Protein AF-A0A3B4FB83-F1 (afdb_monomer)

Foldseek 3Di:
DADDVPDPFQFQEKEKEDEDQDKDKDKWAADPVLLVFDKFKFFDPDPLPTHTPCVPDPQWDWADPSPNNIIMIIGGRDDQVNFHWMKIASDPVPPQSGIHIYGYHYDDDFTWMWTDGPNWIWIDGVVGHIDTDDPDPVCVPPDDSDDD

Secondary structure (DSSP, 8-state):
---BTTB----SEEEEEE-TT--EEEEEE--GGGTTSPPEEEESSSGGGPEESTTT-TTEEEEEETTTTEEEEEEPS--GGG-EEEEEES-TT--TTSEEEEEEEE-SS--EEEEEETTEEEEEETT--EEEESS-GGGTTS------

Sequence (148 aa):
CCYEPNLLLSCCYLVAVFCCNSPLTLQCPYPSQHRDNRKFLCKGDHRNSCRDMVTSKSRFALQGGIYSNSFSVTITKLEEADAGTYWCGSDSQWRVGNYTKIQLKNGQSYELLLFKHNYSCYSKSLGGECTSHQNDPKCKNSYGCVHQ

Radius of gyration: 14.45 Å; Cα contacts (8 Å, |Δi|>4): 314; chains: 1; bounding box: 36×28×33 Å

Nearest PDB structures (foldseek):
  4xzu-assembly1_A  TM=7.178E-01  e=1.604E-04  Mus musculus
  4x8j-assembly1_H  TM=6.118E-01  e=1.700E-04  Mus musculus
  1fh5-assembly1_H  TM=6.031E-01  e=1.513E-04  Mus musculus
  1bbj-assembly2_B  TM=6.639E-01  e=1.373E-03  unclassified
  7kqy-assembly3_F  TM=6.568E-01  e=1.766E-02  Homo sapiens

InterPro domains:
  IPR013106 Immunoglobulin V-set domain [PF07686] (24-101)
  IPR013783 Immunoglobulin-like fold [G3DSA:2.60.40.10] (21-111)
  IPR036179 Immunoglobulin-like domain superfamily [SSF48726] (21-94)
  IPR050671 CD300 family immune receptors [PTHR11860] (23-104)

Mean predicted aligned error: 9.54 Å

Solvent-accessible surface area (backbone atoms only — not comparable to full-atom values): 8607 Å² total; per-residue (Å²): 92,73,79,50,100,87,45,90,53,61,49,45,38,37,37,40,31,39,48,93,41,50,67,46,77,48,66,41,66,41,58,72,92,36,70,87,41,69,73,51,41,25,42,39,94,46,85,93,76,34,46,62,39,55,89,71,36,91,49,37,44,78,46,82,37,91,86,69,47,29,34,36,37,37,37,47,68,48,49,77,84,67,41,46,39,31,37,32,33,34,52,94,80,69,50,91,83,35,45,26,45,32,40,38,38,73,43,99,60,74,46,38,40,36,35,42,44,93,93,42,34,34,40,30,42,79,95,54,67,76,43,80,40,87,84,50,74,90,56,70,80,58,80,74,77,73,82,125

Structure (mmCIF, N/CA/C/O backbone):
data_AF-A0A3B4FB83-F1
#
_entry.id   AF-A0A3B4FB83-F1
#
loop_
_atom_site.group_PDB
_atom_site.id
_atom_site.type_symbol
_atom_site.label_atom_id
_atom_site.label_alt_id
_atom_site.label_comp_id
_atom_site.label_asym_id
_atom_site.label_entity_id
_atom_site.label_seq_id
_atom_site.pdbx_PDB_ins_code
_atom_site.Cartn_x
_atom_site.Cartn_y
_atom_site.Cartn_z
_atom_site.occupancy
_atom_site.B_iso_or_equiv
_atom_site.auth_seq_id
_atom_site.auth_comp_id
_atom_site.auth_asym_id
_atom_site.auth_atom_id
_atom_site.pdbx_PDB_model_num
ATOM 1 N N . CYS A 1 1 ? 7.991 2.476 5.659 1.00 52.97 1 CYS A N 1
ATOM 2 C CA . 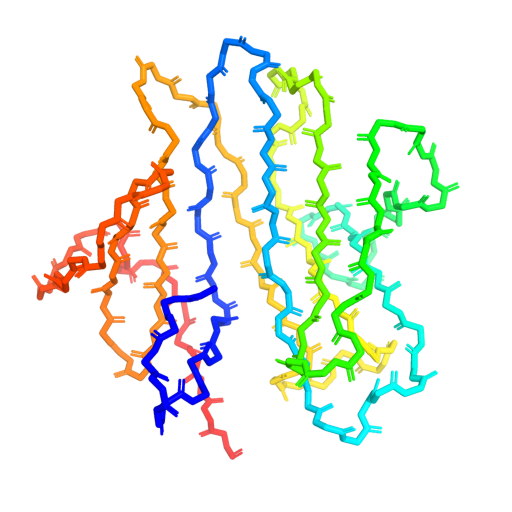CYS A 1 1 ? 8.893 1.619 6.454 1.00 52.97 1 CYS A CA 1
ATOM 3 C C . CYS A 1 1 ? 9.705 2.516 7.361 1.00 52.97 1 CYS A C 1
ATOM 5 O O . CYS A 1 1 ? 9.844 3.688 7.022 1.00 52.97 1 CYS A O 1
ATOM 7 N N . CYS A 1 2 ? 10.146 2.039 8.523 1.00 53.50 2 CYS A N 1
ATOM 8 C CA . CYS A 1 2 ? 10.991 2.854 9.393 1.00 53.50 2 CYS A CA 1
ATOM 9 C C . CYS A 1 2 ? 12.180 3.387 8.605 1.00 53.50 2 CYS A C 1
ATOM 11 O O . CYS A 1 2 ? 12.811 2.642 7.868 1.00 53.50 2 CYS A O 1
ATOM 13 N N . TYR A 1 3 ? 12.358 4.700 8.647 1.00 42.34 3 TYR A N 1
ATOM 14 C CA . TYR A 1 3 ? 13.390 5.382 7.893 1.00 42.34 3 TYR A CA 1
ATOM 15 C C . TYR A 1 3 ? 14.552 5.569 8.854 1.00 42.34 3 TYR A C 1
ATOM 17 O O . TYR A 1 3 ? 14.530 6.474 9.681 1.00 42.34 3 TYR A O 1
ATOM 25 N N . GLU A 1 4 ? 15.527 4.671 8.799 1.00 39.72 4 GLU A N 1
ATOM 26 C CA . GLU A 1 4 ? 16.859 5.004 9.285 1.00 39.72 4 GLU A CA 1
ATOM 27 C C . GLU A 1 4 ? 17.565 5.749 8.149 1.00 39.72 4 GLU A C 1
ATOM 29 O O . GLU A 1 4 ? 17.508 5.287 7.007 1.00 39.72 4 GLU A O 1
ATOM 34 N N . PRO A 1 5 ? 18.241 6.880 8.417 1.00 34.03 5 PRO A N 1
ATOM 35 C CA . PRO A 1 5 ? 18.864 7.700 7.377 1.00 34.03 5 PRO A CA 1
ATOM 36 C C . PRO A 1 5 ? 19.911 6.955 6.527 1.00 34.03 5 PRO A C 1
ATOM 38 O O . PRO A 1 5 ? 20.298 7.466 5.483 1.00 34.03 5 PRO A O 1
ATOM 41 N N . ASN A 1 6 ? 20.319 5.742 6.927 1.00 30.59 6 ASN A N 1
ATOM 42 C CA . ASN A 1 6 ? 21.264 4.886 6.206 1.00 30.59 6 ASN A CA 1
ATOM 43 C C . ASN A 1 6 ? 20.751 3.460 5.912 1.00 30.59 6 ASN A C 1
ATOM 45 O O . ASN A 1 6 ? 21.512 2.652 5.385 1.00 30.59 6 ASN A O 1
ATOM 49 N N . LEU A 1 7 ? 19.490 3.124 6.218 1.00 34.50 7 LEU A N 1
ATOM 50 C CA . LEU A 1 7 ? 18.916 1.820 5.869 1.00 34.50 7 LEU A CA 1
ATOM 51 C C . LEU A 1 7 ? 17.685 1.992 4.974 1.00 34.50 7 LEU A C 1
ATOM 53 O O . LEU A 1 7 ? 16.609 2.407 5.403 1.00 34.50 7 LEU A O 1
ATOM 57 N N . LEU A 1 8 ? 17.847 1.595 3.710 1.00 35.69 8 LEU A N 1
ATOM 58 C CA . LEU A 1 8 ? 16.764 1.330 2.763 1.00 35.69 8 LEU A CA 1
ATOM 59 C C . LEU A 1 8 ? 15.940 0.132 3.271 1.00 35.69 8 LEU A C 1
ATOM 61 O O . LEU A 1 8 ? 16.101 -0.999 2.816 1.00 35.69 8 LEU A O 1
ATOM 65 N N . LEU A 1 9 ? 15.074 0.354 4.260 1.00 43.81 9 LEU A N 1
ATOM 66 C CA . LEU A 1 9 ? 14.240 -0.697 4.836 1.00 43.81 9 LEU A CA 1
ATOM 67 C C . LEU A 1 9 ? 13.117 -1.064 3.858 1.00 43.81 9 LEU A C 1
ATOM 69 O O . LEU A 1 9 ? 12.024 -0.497 3.868 1.00 43.81 9 LEU A O 1
ATOM 73 N N . SER A 1 10 ? 13.406 -2.046 3.003 1.00 47.88 10 SER A N 1
ATOM 74 C CA . SER A 1 10 ? 12.419 -2.788 2.220 1.00 47.88 10 SER A CA 1
ATOM 75 C C . SER A 1 10 ? 11.446 -3.488 3.174 1.00 47.88 10 SER A C 1
ATOM 77 O O . SER A 1 10 ? 11.826 -4.425 3.881 1.00 47.88 10 SER A O 1
ATOM 79 N N . CYS A 1 11 ? 10.192 -3.026 3.230 1.00 56.09 11 CYS A N 1
ATOM 80 C CA . CYS A 1 11 ? 9.108 -3.828 3.792 1.00 56.09 11 CYS A CA 1
ATOM 81 C C . CYS A 1 11 ? 8.624 -4.765 2.690 1.00 56.09 11 CYS A C 1
ATOM 83 O O . CYS A 1 11 ? 8.031 -4.294 1.724 1.00 56.09 11 CYS A O 1
ATOM 85 N N . CYS A 1 12 ? 8.797 -6.076 2.830 1.00 59.25 12 CYS A N 1
ATOM 86 C CA . CYS A 1 12 ? 8.127 -7.026 1.926 1.00 59.25 12 CYS A CA 1
ATOM 87 C C . CYS A 1 12 ? 6.781 -7.505 2.488 1.00 59.25 12 CYS A C 1
ATOM 89 O O . CYS A 1 12 ? 5.943 -8.004 1.733 1.00 59.25 12 CYS A O 1
ATOM 91 N N . TYR A 1 13 ? 6.537 -7.292 3.788 1.00 66.44 13 TYR A N 1
ATOM 92 C CA . TYR A 1 13 ? 5.254 -7.545 4.440 1.00 66.44 13 TYR A CA 1
ATOM 93 C C . TYR A 1 13 ? 4.915 -6.442 5.449 1.00 66.44 13 TYR A C 1
ATOM 95 O O . TYR A 1 13 ? 5.730 -6.134 6.320 1.00 66.44 13 TYR A O 1
ATOM 103 N N . LEU A 1 14 ? 3.714 -5.875 5.327 1.00 70.75 14 LEU A N 1
ATOM 104 C CA . LEU A 1 14 ? 3.161 -4.834 6.194 1.00 70.75 14 LEU A CA 1
ATOM 105 C C . LEU A 1 14 ? 1.794 -5.291 6.715 1.00 70.75 14 LEU A C 1
ATOM 107 O O . LEU A 1 14 ? 0.942 -5.690 5.929 1.00 70.75 14 LEU A O 1
ATOM 111 N N . VAL A 1 15 ? 1.542 -5.203 8.016 1.00 73.06 15 VAL A N 1
ATOM 112 C CA . VAL A 1 15 ? 0.185 -5.249 8.572 1.00 73.06 15 VAL A CA 1
ATOM 113 C C . VAL A 1 15 ? -0.177 -3.834 8.975 1.00 73.06 15 VAL A C 1
ATOM 115 O O . VAL A 1 15 ? 0.525 -3.235 9.786 1.00 73.06 15 VAL A O 1
ATOM 118 N N . ALA A 1 16 ? -1.256 -3.316 8.403 1.00 74.75 16 ALA A N 1
ATOM 119 C CA . ALA A 1 16 ? -1.809 -2.025 8.766 1.00 74.75 16 ALA A CA 1
ATOM 120 C C . ALA A 1 16 ? -3.138 -2.247 9.485 1.00 74.75 16 ALA A C 1
ATOM 122 O O . ALA A 1 16 ? -4.023 -2.935 8.968 1.00 74.75 16 ALA A O 1
ATOM 123 N N . VAL A 1 17 ? -3.258 -1.697 10.688 1.00 73.38 17 VAL A N 1
ATOM 124 C CA . VAL A 1 17 ? -4.499 -1.720 11.464 1.00 73.38 17 VAL A CA 1
ATOM 125 C C . VAL A 1 17 ? -5.142 -0.344 11.389 1.00 73.38 17 VAL A C 1
ATOM 127 O O . VAL A 1 17 ? -4.463 0.650 11.633 1.00 73.38 17 VAL A O 1
ATOM 130 N N . PHE A 1 18 ? -6.427 -0.284 11.050 1.00 76.81 18 PHE A N 1
ATOM 131 C CA . PHE A 1 18 ? -7.190 0.962 11.008 1.00 76.81 18 PHE A CA 1
ATOM 132 C C . PHE A 1 18 ? -8.394 0.921 11.952 1.00 76.81 18 PHE A C 1
ATOM 134 O O . PHE A 1 18 ? -8.900 -0.153 12.272 1.00 76.81 18 PHE A O 1
ATOM 141 N N . CYS A 1 19 ? -8.853 2.105 12.360 1.00 76.44 19 CYS A N 1
ATOM 142 C CA . CYS A 1 19 ? -10.106 2.312 13.080 1.00 76.44 19 CYS A CA 1
ATOM 143 C C . CYS A 1 19 ? -10.820 3.560 12.558 1.00 76.44 19 CYS A C 1
ATOM 145 O O . CYS A 1 19 ? -10.186 4.476 12.029 1.00 76.44 19 CYS A O 1
ATOM 147 N N . CYS A 1 20 ? -12.128 3.628 12.824 1.00 74.12 20 CYS A N 1
ATOM 148 C CA . CYS A 1 20 ? -12.817 4.892 13.062 1.00 74.12 20 CYS A CA 1
ATOM 149 C C . CYS A 1 20 ? -12.850 5.836 11.842 1.00 74.12 20 CYS A C 1
ATOM 151 O O . CYS A 1 20 ? -12.874 7.053 12.000 1.00 74.12 20 CYS A O 1
ATOM 153 N N . ASN A 1 21 ? -12.830 5.286 10.622 1.00 75.50 21 ASN A N 1
ATOM 154 C CA . ASN A 1 21 ? -12.780 6.032 9.358 1.00 75.50 21 ASN A CA 1
ATOM 155 C C . ASN A 1 21 ? -11.555 6.955 9.187 1.00 75.50 21 ASN A C 1
ATOM 157 O O . ASN A 1 21 ? -11.540 7.780 8.266 1.00 75.50 21 ASN A O 1
ATOM 161 N N . SER A 1 22 ? -10.525 6.813 10.027 1.00 77.62 22 SER A N 1
ATOM 162 C CA . SER A 1 22 ? -9.298 7.603 9.927 1.00 77.62 22 SER A CA 1
ATOM 163 C C . SER A 1 22 ? -8.563 7.302 8.620 1.00 77.62 22 SER A C 1
ATOM 165 O O . SER A 1 22 ? -8.526 6.145 8.188 1.00 77.62 22 SER A O 1
ATOM 167 N N . PRO A 1 23 ? -7.986 8.319 7.957 1.00 81.75 23 PRO A N 1
ATOM 168 C CA . PRO A 1 23 ? -7.176 8.090 6.776 1.00 81.75 23 PRO A CA 1
ATOM 169 C C . PRO A 1 23 ? -5.900 7.325 7.141 1.00 81.75 23 PRO A C 1
ATOM 171 O O . PRO A 1 23 ? -5.283 7.598 8.163 1.00 81.75 23 PRO A O 1
ATOM 174 N N . LEU A 1 24 ? -5.490 6.408 6.269 1.00 81.25 24 LEU A N 1
ATOM 175 C CA . LEU A 1 24 ? -4.273 5.605 6.413 1.00 81.25 24 LEU A CA 1
ATOM 176 C C . LEU A 1 24 ? -3.350 5.888 5.238 1.00 81.25 24 LEU A C 1
ATOM 178 O O . LEU A 1 24 ? -3.783 5.830 4.085 1.00 81.25 24 LEU A O 1
ATOM 182 N N . THR A 1 25 ? -2.072 6.131 5.520 1.00 81.88 25 THR A N 1
ATOM 183 C CA . THR A 1 25 ? -1.053 6.304 4.477 1.00 81.88 25 THR A CA 1
ATOM 184 C C . THR A 1 25 ? -0.141 5.087 4.407 1.00 81.88 25 THR A C 1
ATOM 186 O O . THR A 1 25 ? 0.658 4.823 5.303 1.00 81.88 25 THR A O 1
ATOM 189 N N . LEU A 1 26 ? -0.226 4.358 3.298 1.00 81.44 26 LEU A N 1
ATOM 190 C CA . LEU A 1 26 ? 0.627 3.216 2.997 1.00 81.44 26 LEU A CA 1
ATOM 191 C C . LEU A 1 26 ? 1.892 3.686 2.279 1.00 81.44 26 LEU A C 1
ATOM 193 O O . LEU A 1 26 ? 1.809 4.338 1.243 1.00 81.44 26 LEU A O 1
ATOM 197 N N . GLN A 1 27 ? 3.061 3.323 2.802 1.00 79.38 27 GLN A N 1
ATOM 198 C CA . GLN A 1 27 ? 4.353 3.585 2.160 1.00 79.38 27 GLN A CA 1
ATOM 199 C C . GLN A 1 27 ? 4.822 2.358 1.383 1.00 79.38 27 GLN A C 1
ATOM 201 O O . GLN A 1 27 ? 4.918 1.268 1.950 1.00 79.38 27 GLN A O 1
ATOM 206 N N . CYS A 1 28 ? 5.138 2.560 0.109 1.00 81.56 28 CYS A N 1
ATOM 207 C CA . CYS A 1 28 ? 5.403 1.519 -0.870 1.00 81.56 28 CYS A CA 1
ATOM 208 C C . CYS A 1 28 ? 6.807 1.726 -1.468 1.00 81.56 28 CYS A C 1
ATOM 210 O O . CYS A 1 28 ? 6.953 2.511 -2.414 1.00 81.56 28 CYS A O 1
ATOM 212 N N . PRO A 1 29 ? 7.846 1.066 -0.922 1.00 78.00 29 PRO A N 1
ATOM 213 C CA . PRO A 1 29 ? 9.200 1.180 -1.448 1.00 78.00 29 PRO A CA 1
ATOM 214 C C . PRO A 1 29 ? 9.307 0.535 -2.834 1.00 78.00 29 PRO A C 1
ATOM 216 O O . PRO A 1 29 ? 8.586 -0.411 -3.160 1.00 78.00 29 PRO A O 1
ATOM 219 N N . TYR A 1 30 ? 10.228 1.035 -3.651 1.00 77.75 30 TYR A N 1
ATOM 220 C CA . TYR A 1 30 ? 10.556 0.455 -4.946 1.00 77.75 30 TYR A CA 1
ATOM 221 C C . TYR A 1 30 ? 12.050 0.599 -5.270 1.00 77.75 30 TYR A C 1
ATOM 223 O O . TYR A 1 30 ? 12.690 1.539 -4.802 1.00 77.75 30 TYR A O 1
ATOM 231 N N . PRO A 1 31 ? 12.624 -0.297 -6.090 1.00 77.56 31 PRO A N 1
ATOM 232 C CA . PRO A 1 31 ? 14.009 -0.168 -6.536 1.00 77.56 31 PRO A CA 1
ATOM 233 C C . PRO A 1 31 ? 14.239 1.110 -7.350 1.00 77.56 31 PRO A C 1
ATOM 235 O O . PRO A 1 31 ? 13.379 1.489 -8.142 1.00 77.56 31 PRO A O 1
ATOM 238 N N . SER A 1 32 ? 15.405 1.750 -7.236 1.00 80.19 32 SER A N 1
ATOM 239 C CA . SER A 1 32 ? 15.696 3.016 -7.935 1.00 80.19 32 SER A CA 1
ATOM 240 C C . SER A 1 32 ? 15.511 2.927 -9.455 1.00 80.19 32 SER A C 1
ATOM 242 O O . SER A 1 32 ? 15.022 3.874 -10.068 1.00 80.19 32 SER A O 1
ATOM 244 N N . GLN A 1 33 ? 15.793 1.770 -10.060 1.00 83.19 33 GLN A N 1
ATOM 245 C CA . GLN A 1 33 ? 15.560 1.516 -11.485 1.00 83.19 33 GLN A CA 1
ATOM 246 C C . GLN A 1 33 ? 14.082 1.595 -11.903 1.00 83.19 33 GLN A C 1
ATOM 248 O O . GLN A 1 33 ? 13.778 1.718 -13.083 1.00 83.19 33 GLN A O 1
ATOM 253 N N . HIS A 1 34 ? 13.145 1.527 -10.955 1.00 82.50 34 HIS A N 1
ATOM 254 C CA . HIS A 1 34 ? 11.710 1.620 -11.211 1.00 82.50 34 HIS A CA 1
ATOM 255 C C . HIS A 1 34 ? 11.166 3.029 -11.022 1.00 82.50 34 HIS A C 1
ATOM 257 O O . HIS A 1 34 ? 9.947 3.199 -10.947 1.00 82.50 34 HIS A O 1
ATOM 263 N N . ARG A 1 35 ? 12.026 4.046 -10.914 1.00 82.69 35 ARG A N 1
ATOM 264 C CA . ARG A 1 35 ? 11.614 5.435 -10.690 1.00 82.69 35 ARG A CA 1
ATOM 265 C C . ARG A 1 35 ? 10.532 5.888 -11.665 1.00 82.69 35 ARG A C 1
ATOM 267 O O . ARG A 1 35 ? 9.494 6.364 -11.203 1.00 82.69 35 ARG A O 1
ATOM 274 N N . ASP A 1 36 ? 10.714 5.598 -12.948 1.00 84.00 36 ASP A N 1
ATOM 275 C CA . ASP A 1 36 ? 9.807 6.025 -14.020 1.00 84.00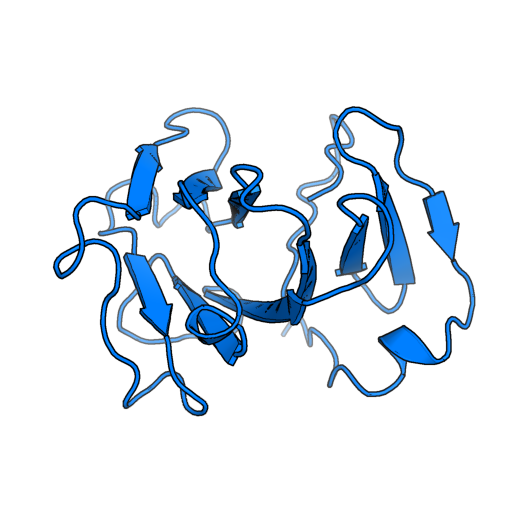 36 ASP A CA 1
ATOM 276 C C . ASP A 1 36 ? 8.708 4.997 -14.336 1.00 84.00 36 ASP A C 1
ATOM 278 O O . ASP A 1 36 ? 7.787 5.268 -15.104 1.00 84.00 36 ASP A O 1
ATOM 282 N N . ASN A 1 37 ? 8.743 3.822 -13.698 1.00 85.88 37 ASN A N 1
ATOM 283 C CA . ASN A 1 37 ? 7.702 2.816 -13.879 1.00 85.88 37 ASN A CA 1
ATOM 284 C C . ASN A 1 37 ? 6.372 3.256 -13.255 1.00 85.88 37 ASN A C 1
ATOM 286 O O . ASN A 1 37 ? 6.325 3.959 -12.237 1.00 85.88 37 ASN A O 1
ATOM 290 N N . ARG A 1 38 ? 5.268 2.728 -13.793 1.00 85.69 38 ARG A N 1
ATOM 291 C CA . ARG A 1 38 ? 3.946 2.866 -13.176 1.00 85.69 38 ARG A CA 1
ATOM 292 C C . ARG A 1 38 ? 3.964 2.314 -11.749 1.00 85.69 38 ARG A C 1
ATOM 294 O O . ARG A 1 38 ? 4.349 1.171 -11.513 1.00 85.69 38 ARG A O 1
ATOM 301 N N . LYS A 1 39 ? 3.478 3.124 -10.811 1.00 87.06 39 LYS A N 1
ATOM 302 C CA . LYS A 1 39 ? 3.213 2.726 -9.426 1.00 87.06 39 LYS A CA 1
ATOM 303 C C . LYS A 1 39 ? 1.749 2.334 -9.288 1.00 87.06 39 LYS A C 1
ATOM 305 O O . LYS A 1 39 ? 0.885 2.963 -9.900 1.00 87.06 39 LYS A O 1
ATOM 310 N N . PHE A 1 40 ? 1.464 1.300 -8.507 1.00 88.31 40 PHE A N 1
ATOM 311 C CA . PHE A 1 40 ? 0.095 0.834 -8.322 1.00 88.31 40 PHE A CA 1
ATOM 312 C C . PHE A 1 40 ? -0.116 0.207 -6.944 1.00 88.31 40 PHE A C 1
ATOM 314 O O . PHE A 1 40 ? 0.803 -0.339 -6.330 1.00 88.31 40 PHE A O 1
ATOM 321 N N . LEU A 1 41 ? -1.365 0.268 -6.486 1.00 90.38 41 LEU A N 1
ATOM 322 C CA . LEU A 1 41 ? -1.875 -0.489 -5.350 1.00 90.38 41 LEU A CA 1
ATOM 323 C C . LEU A 1 41 ? -3.019 -1.365 -5.844 1.00 90.38 41 LEU A C 1
ATOM 325 O O . LEU A 1 41 ? -3.927 -0.886 -6.522 1.00 90.38 41 LEU A O 1
ATOM 329 N N . CYS A 1 42 ? -2.980 -2.639 -5.487 1.00 91.06 42 CYS A N 1
ATOM 330 C CA . CYS A 1 42 ? -3.897 -3.648 -5.984 1.00 91.06 42 CYS A CA 1
ATOM 331 C C . CYS A 1 42 ? -4.492 -4.447 -4.819 1.00 91.06 42 CYS A C 1
ATOM 333 O O . CYS A 1 42 ? -3.757 -4.780 -3.893 1.00 91.06 42 CYS A O 1
ATOM 3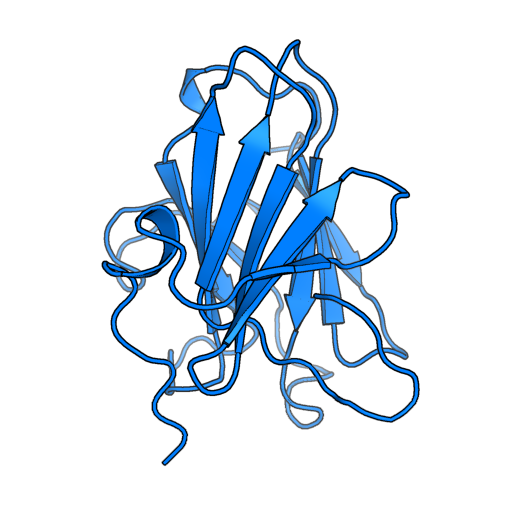35 N N . LYS A 1 43 ? -5.795 -4.754 -4.833 1.00 92.81 43 LYS A N 1
ATOM 336 C CA . LYS A 1 43 ? -6.491 -5.512 -3.774 1.00 92.81 43 LYS A CA 1
ATOM 337 C C . LYS A 1 43 ? -6.889 -6.904 -4.258 1.00 92.81 43 LYS A C 1
ATOM 339 O O . LYS A 1 43 ? -7.522 -7.030 -5.304 1.00 92.81 43 LYS A O 1
ATOM 344 N N . GLY A 1 44 ? -6.552 -7.935 -3.490 1.00 91.81 44 GLY A N 1
ATOM 345 C CA . GLY A 1 44 ? -6.922 -9.325 -3.760 1.00 91.81 44 GLY A CA 1
ATOM 346 C C . GLY A 1 44 ? -5.994 -10.320 -3.069 1.00 91.81 44 GLY A C 1
ATOM 347 O O . GLY A 1 44 ? -4.854 -9.991 -2.734 1.00 91.81 44 GLY A O 1
ATOM 348 N N . ASP A 1 45 ? -6.469 -11.550 -2.886 1.00 89.38 45 ASP A N 1
ATOM 349 C CA . ASP A 1 45 ? -5.711 -12.603 -2.192 1.00 89.38 45 ASP A CA 1
ATOM 350 C C . ASP A 1 45 ? -4.458 -13.028 -2.972 1.00 89.38 45 ASP A C 1
ATOM 352 O O . ASP A 1 45 ? -3.422 -13.351 -2.384 1.00 89.38 45 ASP A O 1
ATOM 356 N N . HIS A 1 46 ? -4.520 -12.929 -4.304 1.00 87.44 46 HIS A N 1
ATOM 357 C CA . HIS A 1 46 ? -3.430 -13.241 -5.221 1.00 87.44 46 HIS A CA 1
ATOM 358 C C . HIS A 1 46 ? -3.022 -12.013 -6.042 1.00 87.44 46 HIS A C 1
ATOM 360 O O . HIS A 1 46 ? -3.859 -11.341 -6.644 1.00 87.44 46 HIS A O 1
ATOM 366 N N . ARG A 1 47 ? -1.714 -11.737 -6.106 1.00 83.06 47 ARG A N 1
ATOM 367 C CA . ARG A 1 47 ? -1.144 -10.575 -6.818 1.00 83.06 47 ARG A CA 1
ATOM 368 C C . ARG A 1 47 ? -1.430 -10.560 -8.326 1.00 83.06 47 ARG A C 1
ATOM 370 O O . ARG A 1 47 ? -1.560 -9.505 -8.923 1.00 83.06 47 ARG A O 1
ATOM 377 N N . ASN A 1 48 ? -1.525 -11.729 -8.949 1.00 82.50 48 ASN A N 1
ATOM 378 C CA . ASN A 1 48 ? -1.711 -11.905 -10.392 1.00 82.50 48 ASN A CA 1
ATOM 379 C C . ASN A 1 48 ? -3.168 -11.731 -10.852 1.00 82.50 48 ASN A C 1
ATOM 381 O O . ASN A 1 48 ? -3.406 -11.622 -12.049 1.00 82.50 48 ASN A O 1
ATOM 385 N N . SER A 1 49 ? -4.128 -11.688 -9.927 1.00 86.94 49 SER A N 1
ATOM 386 C CA . SER A 1 49 ? -5.558 -11.531 -10.227 1.00 86.94 49 SER A CA 1
ATOM 387 C C . SER A 1 49 ? -6.225 -10.450 -9.370 1.00 86.94 49 SER A C 1
ATOM 389 O O . SER A 1 49 ? -7.445 -10.432 -9.220 1.00 86.94 49 SER A O 1
ATOM 391 N N . CYS A 1 50 ? -5.431 -9.578 -8.750 1.00 89.69 50 CYS A N 1
ATOM 392 C CA . CYS A 1 50 ? -5.942 -8.518 -7.896 1.00 89.69 50 CYS A CA 1
ATOM 393 C C . CYS A 1 50 ? -6.531 -7.365 -8.729 1.00 89.69 50 CYS A C 1
ATOM 395 O O . CYS A 1 50 ? -6.230 -7.188 -9.911 1.00 89.69 50 CYS A O 1
ATOM 397 N N . ARG A 1 51 ? -7.369 -6.546 -8.092 1.00 90.50 51 ARG A N 1
ATOM 398 C CA . ARG A 1 51 ? -7.984 -5.360 -8.694 1.00 90.50 51 ARG A CA 1
ATOM 399 C C . ARG A 1 51 ? -7.150 -4.116 -8.409 1.00 90.50 51 ARG A C 1
ATOM 401 O O . ARG A 1 51 ? -6.908 -3.807 -7.244 1.00 90.50 51 ARG A O 1
ATOM 408 N N . ASP A 1 52 ? -6.772 -3.369 -9.444 1.00 89.31 52 ASP A N 1
ATOM 409 C CA . ASP A 1 52 ? -6.112 -2.067 -9.284 1.00 89.31 52 ASP A CA 1
ATOM 410 C C . ASP A 1 52 ? -7.054 -1.077 -8.573 1.00 89.31 52 ASP A C 1
ATOM 412 O O . ASP A 1 52 ? -8.188 -0.839 -8.998 1.00 89.31 52 ASP A O 1
ATOM 416 N N . MET A 1 53 ? -6.594 -0.530 -7.449 1.00 8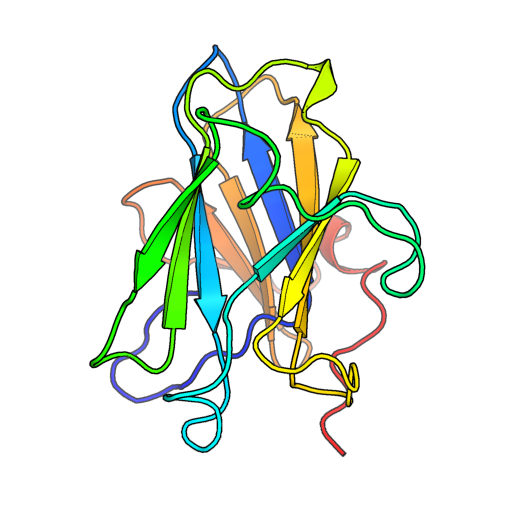9.81 53 MET A N 1
ATOM 417 C CA . MET A 1 53 ? -7.381 0.331 -6.563 1.00 89.81 53 MET A CA 1
ATOM 418 C C . MET A 1 53 ? -7.214 1.815 -6.879 1.00 89.81 53 MET A C 1
ATOM 420 O O . MET A 1 53 ? -8.140 2.587 -6.647 1.00 89.81 53 MET A O 1
ATOM 424 N N . VAL A 1 54 ? -6.062 2.207 -7.426 1.00 81.50 54 VAL A N 1
ATOM 425 C CA . VAL A 1 54 ? -5.731 3.610 -7.728 1.00 81.50 54 VAL A CA 1
ATOM 426 C C . VAL A 1 54 ? -6.516 4.089 -8.944 1.00 81.50 54 VAL A C 1
ATOM 428 O O . VAL A 1 54 ? -7.012 5.207 -8.974 1.00 81.50 54 VAL A O 1
ATOM 431 N N . THR A 1 55 ? -6.677 3.219 -9.938 1.00 72.50 55 THR A N 1
ATOM 432 C CA . THR A 1 55 ? -7.450 3.529 -11.150 1.00 72.50 55 THR A CA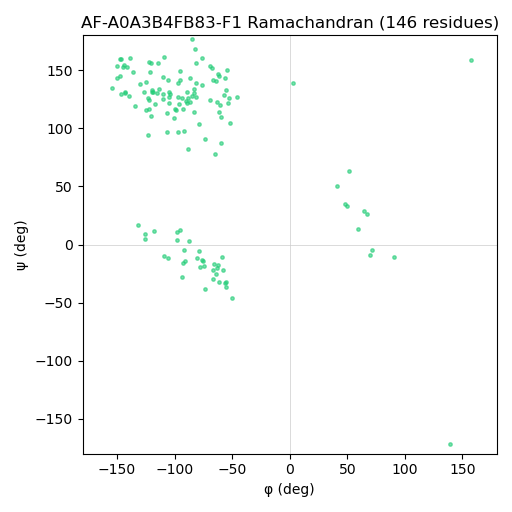 1
ATOM 433 C C . THR A 1 55 ? -8.961 3.442 -10.949 1.00 72.50 55 THR A C 1
ATOM 435 O O . THR A 1 55 ? -9.710 4.005 -11.741 1.00 72.50 55 THR A O 1
ATOM 438 N N . SER A 1 56 ? -9.429 2.742 -9.909 1.00 62.56 56 SER A N 1
ATOM 439 C CA . SER A 1 56 ? -10.843 2.372 -9.782 1.00 62.56 56 SER A CA 1
ATOM 440 C C . SER A 1 56 ? -11.625 3.108 -8.695 1.00 62.56 56 SER A C 1
ATOM 442 O O . SER A 1 56 ? -12.850 2.968 -8.658 1.00 62.56 56 SER A O 1
ATOM 444 N N . LYS A 1 57 ? -10.978 3.874 -7.802 1.00 66.00 57 LYS A N 1
ATOM 445 C CA . LYS A 1 57 ? -11.660 4.529 -6.673 1.00 66.00 57 LYS A CA 1
ATOM 446 C C . LYS A 1 57 ? -11.044 5.879 -6.295 1.00 66.00 57 LYS A C 1
ATOM 448 O O . LYS A 1 57 ? -9.869 5.960 -5.962 1.00 66.00 57 LYS A O 1
ATOM 453 N N . SER A 1 58 ? -11.886 6.909 -6.182 1.00 75.69 58 SER A N 1
ATOM 454 C CA . SER A 1 58 ? -11.497 8.266 -5.753 1.00 75.69 58 SER A CA 1
ATOM 455 C C . SER A 1 58 ? -10.951 8.354 -4.320 1.00 75.69 58 SER A C 1
ATOM 457 O O . SER A 1 58 ? -10.248 9.304 -3.991 1.00 75.69 58 SER A O 1
ATOM 459 N N . ARG A 1 59 ? -11.244 7.367 -3.457 1.00 89.19 59 ARG A N 1
ATOM 460 C CA . ARG A 1 59 ? -10.775 7.333 -2.057 1.00 89.19 59 ARG A CA 1
ATOM 461 C C . ARG A 1 59 ? -9.298 6.954 -1.894 1.00 89.19 59 ARG A C 1
ATOM 463 O O . ARG A 1 59 ? -8.768 7.134 -0.798 1.00 89.19 59 ARG A O 1
ATOM 470 N N . PHE A 1 60 ? -8.663 6.421 -2.941 1.00 89.00 60 PHE A N 1
ATOM 471 C CA . PHE A 1 60 ? -7.286 5.924 -2.934 1.00 89.00 60 PHE A CA 1
ATOM 472 C C . PHE A 1 60 ? -6.394 6.903 -3.699 1.00 89.00 60 PHE A C 1
ATOM 474 O O . PHE A 1 60 ? -6.309 6.859 -4.924 1.00 89.00 60 PHE A O 1
ATOM 481 N N . ALA A 1 61 ? -5.728 7.797 -2.974 1.00 87.44 61 ALA A N 1
ATOM 482 C CA . ALA A 1 61 ? -4.865 8.807 -3.567 1.00 87.44 61 ALA A CA 1
ATOM 483 C C . ALA A 1 61 ? -3.422 8.304 -3.625 1.00 87.44 61 ALA A C 1
ATOM 485 O O . ALA A 1 61 ? -2.800 8.066 -2.589 1.00 87.44 61 ALA A O 1
ATOM 486 N N . LEU A 1 62 ? -2.880 8.156 -4.833 1.00 87.50 62 LEU A N 1
ATOM 487 C CA . LEU A 1 62 ? -1.463 7.871 -5.027 1.00 87.50 62 LEU A CA 1
ATOM 488 C C . LEU A 1 62 ? -0.665 9.179 -5.025 1.00 87.50 62 LEU A C 1
ATOM 490 O O . LEU A 1 62 ? -0.969 10.101 -5.777 1.00 87.50 62 LEU A O 1
ATOM 494 N N . GLN A 1 63 ? 0.379 9.239 -4.203 1.00 81.25 63 GLN A N 1
ATOM 495 C CA . GLN A 1 63 ? 1.324 10.351 -4.127 1.00 81.25 63 GLN A CA 1
ATOM 496 C C . GLN A 1 63 ? 2.747 9.837 -4.374 1.00 81.25 63 GLN A C 1
ATOM 498 O O . GLN A 1 63 ? 3.208 8.893 -3.732 1.00 81.25 63 GLN A O 1
ATOM 503 N N . GLY A 1 64 ? 3.456 10.440 -5.329 1.00 68.38 64 GLY A N 1
ATOM 504 C CA . GLY A 1 64 ? 4.810 10.026 -5.702 1.00 68.38 64 GLY A CA 1
ATOM 505 C C . GLY A 1 64 ? 5.886 10.683 -4.837 1.00 68.38 64 GLY A C 1
ATOM 506 O O . GLY A 1 64 ? 6.008 11.904 -4.829 1.00 68.38 64 GLY A O 1
ATOM 507 N N . GLY A 1 65 ? 6.715 9.880 -4.165 1.00 61.75 65 GLY A N 1
ATOM 508 C CA . GLY A 1 65 ? 7.962 10.338 -3.553 1.00 61.75 65 GLY A CA 1
ATOM 509 C C . GLY A 1 65 ? 9.105 10.245 -4.560 1.00 61.75 65 GLY A C 1
ATOM 510 O O . GLY A 1 65 ? 9.869 9.286 -4.561 1.00 61.75 65 GLY A O 1
ATOM 511 N N . ILE A 1 66 ? 9.234 11.249 -5.433 1.00 55.06 66 ILE A N 1
ATOM 512 C CA . ILE A 1 66 ? 10.249 11.284 -6.511 1.00 55.06 66 ILE A CA 1
ATOM 513 C C . ILE A 1 66 ? 11.694 11.179 -5.971 1.00 55.06 66 ILE A C 1
ATOM 515 O O . ILE A 1 66 ? 12.602 10.776 -6.706 1.00 55.06 66 ILE A O 1
ATOM 519 N N . TYR A 1 67 ? 11.897 11.514 -4.693 1.00 58.81 67 TYR A N 1
ATOM 520 C CA . TYR A 1 67 ? 13.204 11.626 -4.043 1.00 58.81 67 TYR A CA 1
ATOM 521 C C . TYR A 1 67 ? 13.547 10.479 -3.079 1.00 58.81 67 TYR A C 1
ATOM 523 O O . TYR A 1 67 ? 14.695 10.377 -2.666 1.00 58.81 67 TYR A O 1
ATOM 531 N N . SER A 1 68 ? 12.593 9.614 -2.714 1.00 66.56 68 SER A N 1
ATOM 532 C CA . SER A 1 68 ? 12.760 8.654 -1.606 1.00 66.56 68 SER A CA 1
ATOM 533 C C . SER A 1 68 ? 12.693 7.178 -2.011 1.00 66.56 68 SER A C 1
ATOM 535 O O . SER A 1 68 ? 12.594 6.322 -1.135 1.00 66.56 68 SER A O 1
ATOM 537 N N . ASN A 1 69 ? 12.731 6.857 -3.315 1.00 78.00 69 ASN A N 1
ATOM 538 C CA . ASN A 1 69 ? 12.535 5.487 -3.827 1.00 78.00 69 ASN A CA 1
ATOM 539 C C . ASN A 1 69 ? 11.289 4.807 -3.215 1.00 78.00 69 ASN A C 1
ATOM 541 O O . ASN A 1 69 ? 11.269 3.613 -2.922 1.00 78.00 69 ASN A O 1
ATOM 545 N N . SER A 1 70 ? 10.246 5.602 -2.970 1.00 80.06 70 SER A N 1
ATOM 546 C CA . SER A 1 70 ? 9.004 5.172 -2.336 1.00 80.06 70 SER A CA 1
ATOM 547 C C . SER A 1 70 ? 7.849 6.019 -2.848 1.00 80.06 70 SER A C 1
ATOM 549 O O . SER A 1 70 ? 7.992 7.218 -3.082 1.00 80.06 70 SER A O 1
ATOM 551 N N . PHE A 1 71 ? 6.685 5.405 -3.028 1.00 83.75 71 PHE A N 1
ATOM 552 C CA . PHE A 1 71 ? 5.437 6.131 -3.243 1.00 83.75 71 PHE A CA 1
ATOM 553 C C . PHE A 1 71 ? 4.495 5.888 -2.073 1.00 83.75 71 PHE A C 1
ATOM 555 O O . PHE A 1 71 ? 4.597 4.894 -1.357 1.00 83.75 71 PHE A O 1
ATOM 562 N N . SER A 1 72 ? 3.576 6.820 -1.877 1.00 84.06 72 SER A N 1
ATOM 563 C CA . SER A 1 72 ? 2.573 6.755 -0.825 1.00 84.06 72 SER A CA 1
ATOM 564 C C . SER A 1 72 ? 1.206 6.508 -1.441 1.00 84.06 72 SER A C 1
ATOM 566 O O . SER A 1 72 ? 0.905 7.026 -2.517 1.00 84.06 72 SER A O 1
ATOM 568 N N . VAL A 1 73 ? 0.365 5.743 -0.756 1.00 87.62 73 VAL A N 1
ATOM 569 C CA . VAL A 1 73 ? -1.058 5.651 -1.079 1.00 87.62 73 VAL A CA 1
ATOM 570 C C . VAL A 1 73 ? -1.863 5.984 0.159 1.00 87.62 73 VAL A C 1
ATOM 572 O O . VAL A 1 73 ? -1.803 5.263 1.153 1.00 87.62 73 VAL A O 1
ATOM 575 N N . THR A 1 74 ? -2.619 7.071 0.087 1.00 86.69 74 THR A N 1
ATOM 576 C CA . THR A 1 74 ? -3.504 7.508 1.162 1.00 86.69 74 THR A CA 1
ATOM 577 C C . THR A 1 74 ? -4.909 7.000 0.886 1.00 86.69 74 THR A C 1
ATOM 579 O O . THR A 1 74 ? -5.505 7.317 -0.145 1.00 86.69 74 THR A O 1
ATOM 582 N N . ILE A 1 75 ? -5.443 6.209 1.811 1.00 88.38 75 ILE A N 1
ATOM 583 C CA . ILE A 1 75 ? -6.819 5.720 1.775 1.00 88.38 75 ILE A CA 1
ATOM 584 C C . ILE A 1 75 ? -7.634 6.600 2.711 1.00 88.38 75 ILE A C 1
ATOM 586 O O . ILE A 1 75 ? -7.379 6.635 3.912 1.00 88.38 75 ILE A O 1
ATOM 590 N N . THR A 1 76 ? -8.603 7.324 2.161 1.00 87.69 76 THR A N 1
ATOM 591 C CA . THR A 1 76 ? -9.514 8.171 2.940 1.00 87.69 76 THR A CA 1
ATOM 592 C C . THR A 1 76 ? -10.811 7.429 3.249 1.00 87.69 76 THR A C 1
ATOM 594 O O . THR A 1 76 ? -11.257 6.599 2.449 1.00 87.69 76 THR A O 1
ATOM 597 N N . LYS A 1 77 ? -11.429 7.751 4.397 1.00 85.44 77 LYS A N 1
ATOM 598 C CA . LYS A 1 77 ? -12.706 7.168 4.847 1.00 85.44 77 LYS A CA 1
ATOM 599 C C . LYS A 1 77 ? -12.663 5.635 4.805 1.00 85.44 77 LYS A C 1
ATOM 601 O O . LYS A 1 77 ? -13.329 5.013 3.982 1.00 85.44 77 LYS A O 1
ATOM 606 N N . LEU A 1 78 ? -11.783 5.054 5.616 1.00 85.75 78 LEU A N 1
ATOM 607 C CA . LEU A 1 78 ? -11.599 3.606 5.681 1.00 85.75 78 LEU A CA 1
ATOM 608 C C . LEU A 1 78 ? -12.808 2.917 6.309 1.00 85.75 78 LEU A C 1
ATOM 610 O O . LEU A 1 78 ? -13.155 3.202 7.450 1.00 85.75 78 LEU A O 1
ATOM 614 N N . GLU A 1 79 ? -13.380 1.965 5.584 1.00 86.94 79 GLU A N 1
ATOM 615 C CA . GLU A 1 79 ? -14.532 1.176 6.026 1.00 86.94 79 GLU A CA 1
ATOM 616 C C . GLU A 1 79 ? -14.117 -0.268 6.318 1.00 86.94 79 GLU A C 1
ATOM 618 O O . GLU A 1 79 ? -13.104 -0.750 5.814 1.00 86.94 79 GLU A O 1
ATOM 623 N N . GLU A 1 80 ? -14.924 -1.013 7.075 1.00 85.19 80 GLU A N 1
ATOM 624 C CA . GLU A 1 80 ? -14.622 -2.417 7.400 1.00 85.19 80 GLU A CA 1
ATOM 625 C C . GLU A 1 80 ? -14.403 -3.279 6.145 1.00 85.19 80 GLU A C 1
ATOM 627 O O . GLU A 1 80 ? -13.495 -4.110 6.104 1.00 85.19 80 GLU A O 1
ATOM 632 N N . ALA A 1 81 ? -15.165 -3.010 5.079 1.00 87.75 81 ALA A N 1
ATOM 633 C CA . ALA A 1 81 ? -15.044 -3.679 3.784 1.00 87.75 81 ALA A CA 1
ATOM 634 C C . ALA A 1 81 ? -13.718 -3.389 3.054 1.00 87.75 81 ALA A C 1
ATOM 636 O O . ALA A 1 81 ? -13.344 -4.106 2.118 1.00 87.75 81 ALA A O 1
ATOM 637 N N . ASP A 1 82 ? -12.981 -2.351 3.459 1.00 89.12 82 ASP A N 1
ATOM 638 C CA . ASP A 1 82 ? -11.653 -2.078 2.924 1.00 89.12 82 ASP A CA 1
ATOM 639 C C . ASP A 1 82 ? -10.610 -3.061 3.469 1.00 89.12 82 ASP A C 1
ATOM 641 O O . ASP A 1 82 ? -9.603 -3.264 2.790 1.00 89.12 82 ASP A O 1
ATOM 645 N N . ALA A 1 83 ? -10.861 -3.762 4.582 1.00 89.56 83 ALA A N 1
ATOM 646 C CA . ALA A 1 83 ? -9.978 -4.820 5.070 1.00 89.56 83 ALA A CA 1
ATOM 647 C C . ALA A 1 83 ? -9.704 -5.891 3.993 1.00 89.56 83 ALA A C 1
ATOM 649 O O . ALA A 1 83 ? -10.505 -6.130 3.080 1.00 89.56 83 ALA A O 1
ATOM 650 N N . GLY A 1 84 ? -8.527 -6.511 4.072 1.00 90.81 84 GLY A N 1
ATOM 651 C CA . GLY A 1 84 ? -8.094 -7.541 3.130 1.00 90.81 84 GLY A CA 1
ATOM 652 C C . GLY A 1 84 ? -6.628 -7.427 2.731 1.00 90.81 84 GLY A C 1
ATOM 653 O O . GLY A 1 84 ? -5.856 -6.656 3.307 1.00 90.81 84 GLY A O 1
ATOM 654 N N . THR A 1 85 ? -6.238 -8.233 1.747 1.00 90.94 85 THR A N 1
ATOM 655 C CA . THR A 1 85 ? -4.874 -8.250 1.221 1.00 90.94 85 THR A CA 1
ATOM 656 C C . THR A 1 85 ? -4.714 -7.251 0.079 1.00 90.94 85 THR A C 1
ATOM 658 O O . THR A 1 85 ? -5.502 -7.215 -0.869 1.00 90.94 85 THR A O 1
ATOM 661 N N . TYR A 1 86 ? -3.653 -6.460 0.174 1.00 91.00 86 TYR A N 1
ATOM 662 C CA . TYR A 1 86 ? -3.213 -5.512 -0.830 1.00 91.00 86 TYR A CA 1
ATOM 663 C C . TYR A 1 86 ? -1.778 -5.812 -1.256 1.00 91.00 86 TYR A C 1
ATOM 665 O O . TYR A 1 86 ? -0.988 -6.402 -0.518 1.00 91.00 86 TYR A O 1
ATOM 673 N N . TRP A 1 87 ? -1.443 -5.357 -2.452 1.00 89.44 87 TRP A N 1
ATOM 674 C CA . TRP A 1 87 ? -0.130 -5.480 -3.055 1.00 89.44 87 TRP A CA 1
ATOM 675 C C . TRP A 1 87 ? 0.229 -4.136 -3.657 1.00 89.44 87 TRP A C 1
ATOM 677 O O . TRP A 1 87 ? -0.484 -3.645 -4.536 1.00 89.44 87 TRP A O 1
ATOM 687 N N . CYS A 1 88 ? 1.313 -3.532 -3.188 1.00 87.56 88 CYS A N 1
ATOM 688 C CA . CYS A 1 88 ? 1.883 -2.388 -3.879 1.00 87.56 88 CYS A CA 1
ATOM 689 C C . CYS A 1 88 ? 3.033 -2.854 -4.758 1.00 87.56 88 CYS A C 1
ATOM 691 O O . CYS A 1 88 ? 3.823 -3.707 -4.351 1.00 87.56 88 CYS A O 1
ATOM 693 N N . GLY A 1 89 ? 3.124 -2.297 -5.957 1.00 86.81 89 GLY A N 1
ATOM 694 C CA . GLY A 1 89 ? 4.154 -2.661 -6.912 1.00 86.81 89 GLY A CA 1
ATOM 695 C C . GLY A 1 89 ? 4.567 -1.486 -7.780 1.00 86.81 89 GLY A C 1
ATOM 696 O O . GLY A 1 89 ? 3.868 -0.478 -7.908 1.00 86.81 89 GLY A O 1
ATOM 697 N N . SER A 1 90 ? 5.753 -1.637 -8.351 1.00 84.56 90 SER A N 1
ATOM 698 C CA . SER A 1 90 ? 6.372 -0.687 -9.279 1.00 84.56 90 SER A CA 1
ATOM 699 C C . SER A 1 90 ? 6.789 -1.354 -10.593 1.00 84.56 90 SER A C 1
ATOM 701 O O . SER A 1 90 ? 7.494 -0.759 -11.400 1.00 84.56 90 SER A O 1
ATOM 703 N N . ASP A 1 91 ? 6.386 -2.609 -10.792 1.00 81.50 91 ASP A N 1
ATOM 704 C CA . ASP A 1 91 ? 6.642 -3.410 -11.984 1.00 81.50 91 ASP A CA 1
ATOM 705 C C . ASP A 1 91 ? 5.545 -4.474 -12.117 1.00 81.50 91 ASP A C 1
ATOM 707 O O . ASP A 1 91 ? 5.168 -5.130 -11.144 1.00 81.50 91 ASP A O 1
ATOM 711 N N . SER A 1 92 ? 5.022 -4.618 -13.333 1.00 72.50 92 SER A N 1
ATOM 712 C CA . SER A 1 92 ? 3.961 -5.573 -13.675 1.00 72.50 92 SER A CA 1
ATOM 713 C C . SER A 1 92 ? 4.461 -7.017 -13.782 1.00 72.50 92 SER A C 1
ATOM 715 O O . SER A 1 92 ? 3.653 -7.942 -13.781 1.00 72.50 92 SER A O 1
ATOM 717 N N . GLN A 1 93 ? 5.780 -7.228 -13.826 1.00 78.38 93 GLN A N 1
ATOM 718 C CA . GLN A 1 93 ? 6.396 -8.556 -13.885 1.00 78.38 93 GLN A CA 1
ATOM 719 C C . GLN A 1 93 ? 6.443 -9.264 -12.523 1.00 78.38 93 GLN A C 1
ATOM 721 O O . GLN A 1 93 ? 6.855 -10.419 -12.455 1.00 78.38 93 GLN A O 1
ATOM 726 N N . TRP A 1 94 ? 6.041 -8.596 -11.431 1.00 76.12 94 TRP A N 1
ATOM 727 C CA . TRP A 1 94 ? 5.961 -9.178 -10.081 1.00 76.12 94 TRP A CA 1
ATOM 728 C C . TRP A 1 94 ? 7.229 -9.917 -9.628 1.00 76.12 94 TRP A C 1
ATOM 730 O O . TRP A 1 94 ? 7.148 -10.905 -8.890 1.00 76.12 94 TRP A O 1
ATOM 740 N N . ARG A 1 95 ? 8.408 -9.453 -10.061 1.00 72.69 95 ARG A N 1
ATOM 741 C CA . ARG A 1 95 ? 9.676 -10.054 -9.636 1.00 72.69 95 ARG A CA 1
ATOM 742 C C . ARG A 1 95 ? 9.830 -9.909 -8.122 1.00 72.69 95 ARG A C 1
ATOM 744 O O . ARG A 1 95 ? 9.353 -8.941 -7.521 1.00 72.69 95 ARG A O 1
ATOM 751 N N . VAL A 1 96 ? 10.471 -10.896 -7.505 1.00 65.81 96 VAL A N 1
ATOM 752 C CA . VAL A 1 96 ? 10.749 -10.887 -6.064 1.00 65.81 96 VAL A CA 1
ATOM 753 C C . VAL A 1 96 ? 11.510 -9.603 -5.714 1.00 65.81 96 VAL A C 1
ATOM 755 O O . VAL A 1 96 ? 12.428 -9.217 -6.428 1.00 65.81 96 VAL A O 1
ATOM 758 N N . GLY A 1 97 ? 11.076 -8.910 -4.659 1.00 64.38 97 GLY A N 1
ATOM 759 C CA . GLY A 1 97 ? 11.647 -7.624 -4.236 1.00 64.38 97 GLY A CA 1
ATOM 760 C C . GLY A 1 97 ? 10.992 -6.376 -4.847 1.00 64.38 97 GLY A C 1
ATOM 761 O O . GLY A 1 97 ? 11.214 -5.281 -4.339 1.00 64.38 97 GLY A O 1
ATOM 762 N N . ASN A 1 98 ? 10.127 -6.517 -5.860 1.00 74.94 98 ASN A N 1
ATOM 763 C CA . ASN A 1 98 ? 9.494 -5.374 -6.544 1.00 74.94 98 ASN A CA 1
ATOM 764 C C . ASN A 1 98 ? 8.078 -5.047 -6.041 1.00 74.94 98 ASN A C 1
ATOM 766 O O . ASN A 1 98 ? 7.403 -4.174 -6.599 1.00 74.94 98 ASN A O 1
ATOM 770 N N . TYR A 1 99 ? 7.615 -5.762 -5.014 1.00 80.00 99 TYR A N 1
ATOM 771 C CA . TYR A 1 99 ? 6.290 -5.599 -4.431 1.00 80.00 99 TYR A CA 1
ATOM 772 C C . TYR A 1 99 ? 6.314 -5.746 -2.905 1.00 80.00 99 TYR A C 1
ATOM 774 O O . TYR A 1 99 ? 7.110 -6.508 -2.352 1.00 80.00 99 TYR A O 1
ATOM 782 N N . THR A 1 100 ? 5.368 -5.091 -2.233 1.00 80.06 100 THR A N 1
ATOM 783 C CA . THR A 1 100 ? 5.088 -5.296 -0.804 1.00 80.06 100 THR A CA 1
ATOM 784 C C . THR A 1 100 ? 3.690 -5.864 -0.648 1.00 80.06 100 THR A C 1
ATOM 786 O O . THR A 1 100 ? 2.721 -5.322 -1.187 1.00 80.06 100 THR A O 1
ATOM 789 N N . LYS A 1 101 ? 3.574 -6.949 0.121 1.00 84.50 101 LYS A N 1
ATOM 790 C CA . LYS A 1 101 ? 2.278 -7.466 0.560 1.00 84.50 101 LYS A CA 1
ATOM 791 C C . LYS A 1 101 ? 1.823 -6.688 1.789 1.00 84.50 101 LYS A C 1
ATOM 793 O O . LYS A 1 101 ? 2.569 -6.559 2.756 1.00 84.50 101 LYS A O 1
ATOM 798 N N . ILE A 1 102 ? 0.589 -6.210 1.768 1.00 84.94 102 ILE A N 1
ATOM 799 C CA . ILE A 1 102 ? -0.006 -5.424 2.841 1.00 84.94 102 ILE A CA 1
ATOM 800 C C . ILE A 1 102 ? -1.268 -6.144 3.311 1.00 84.94 102 ILE A C 1
ATOM 802 O O . ILE A 1 102 ? -2.164 -6.420 2.518 1.00 84.94 102 ILE A O 1
ATOM 806 N N . GLN A 1 103 ? -1.357 -6.452 4.598 1.00 86.06 103 GLN A N 1
ATOM 807 C CA . GLN A 1 103 ? -2.574 -6.950 5.218 1.00 86.06 103 GLN A CA 1
ATOM 808 C C . GLN A 1 103 ? -3.257 -5.807 5.959 1.00 86.06 103 GLN A C 1
ATOM 810 O O . GLN A 1 103 ? -2.786 -5.377 7.011 1.00 86.06 103 GLN A O 1
ATOM 815 N N . LEU A 1 104 ? -4.380 -5.339 5.423 1.00 87.06 104 LEU A N 1
ATOM 816 C CA . LEU A 1 104 ? -5.190 -4.309 6.054 1.00 87.06 104 LEU A CA 1
ATOM 817 C C . LEU A 1 104 ? -6.225 -4.970 6.972 1.00 87.06 104 LEU A C 1
ATOM 819 O O . 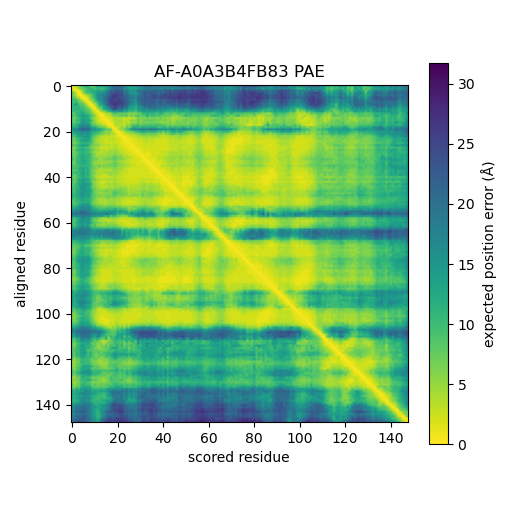LEU A 1 104 ? -6.989 -5.831 6.523 1.00 87.06 104 LEU A O 1
ATOM 823 N N . LYS A 1 105 ? -6.226 -4.606 8.256 1.00 84.94 105 LYS A N 1
ATOM 824 C CA . LYS A 1 105 ? -7.118 -5.157 9.286 1.00 84.94 105 LYS A CA 1
ATOM 825 C C . LYS A 1 105 ? -7.890 -4.042 9.987 1.00 84.94 105 LYS A C 1
ATOM 827 O O . LYS A 1 105 ? -7.309 -3.015 10.317 1.00 84.94 105 LYS A O 1
ATOM 832 N N . ASN A 1 106 ? -9.169 -4.281 10.259 1.00 82.94 106 ASN A N 1
ATOM 833 C CA . ASN A 1 106 ? -9.943 -3.449 11.178 1.00 82.94 106 ASN A CA 1
ATOM 834 C C . ASN A 1 106 ? -9.539 -3.792 12.624 1.00 82.94 106 ASN A C 1
ATOM 836 O O . ASN A 1 106 ? -9.362 -4.971 12.944 1.00 82.94 106 ASN A O 1
ATOM 840 N N . GLY A 1 107 ? -9.359 -2.793 13.483 1.00 72.69 107 GLY A N 1
ATOM 841 C CA . GLY A 1 107 ? -8.983 -2.987 14.883 1.00 72.69 107 GLY A CA 1
ATOM 842 C C . GLY A 1 107 ? -9.581 -1.932 15.811 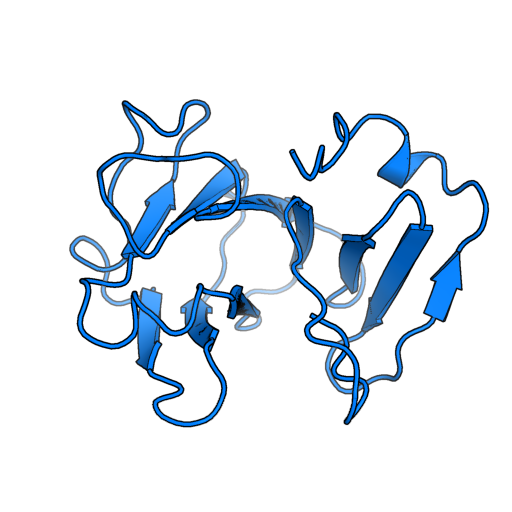1.00 72.69 107 GLY A C 1
ATOM 843 O O . GLY A 1 107 ? -9.962 -0.850 15.384 1.00 72.69 107 GLY A O 1
ATOM 844 N N . GLN A 1 108 ? -9.647 -2.256 17.106 1.00 59.75 108 GLN A N 1
A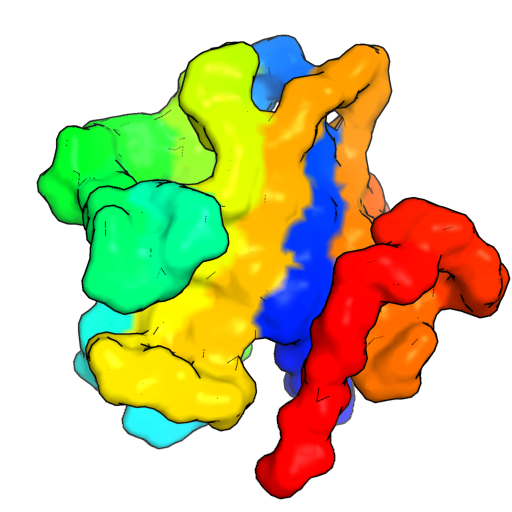TOM 845 C CA . GLN A 1 108 ? -10.251 -1.409 18.148 1.00 59.75 108 GLN A CA 1
ATOM 846 C C . GLN A 1 108 ? -9.271 -0.395 18.773 1.00 59.75 108 GLN A C 1
ATOM 848 O O . GLN A 1 108 ? -9.617 0.306 19.720 1.00 59.75 108 GLN A O 1
ATOM 853 N N . SER A 1 109 ? -8.021 -0.325 18.305 1.00 57.09 109 SER A N 1
ATOM 854 C CA . SER A 1 109 ? -6.986 0.543 18.882 1.00 57.09 109 SER A CA 1
ATOM 855 C C . SER A 1 109 ? -6.021 1.027 17.798 1.00 57.09 109 SER A C 1
ATOM 857 O O . SER A 1 109 ? -5.779 0.285 16.851 1.00 57.09 109 SER A O 1
ATOM 859 N N . TYR A 1 110 ? -5.547 2.271 17.967 1.00 54.25 110 TYR A N 1
ATOM 860 C CA . TYR A 1 110 ? -4.529 3.058 17.236 1.00 54.25 110 TYR A CA 1
ATOM 861 C C . TYR A 1 110 ? -3.867 2.438 15.990 1.00 54.25 110 TYR A C 1
ATOM 863 O O . TYR A 1 110 ? -3.427 1.293 15.991 1.00 54.25 110 TYR A O 1
ATOM 871 N N . GLU A 1 111 ? -3.695 3.270 14.955 1.00 56.75 111 GLU A N 1
ATOM 872 C CA . GLU A 1 111 ? -2.981 2.941 13.716 1.00 56.75 111 GLU A CA 1
ATOM 873 C C . GLU A 1 111 ? -1.585 2.374 14.012 1.00 56.75 111 GLU A C 1
ATOM 875 O O . GLU A 1 111 ? -0.664 3.099 14.399 1.00 56.75 111 GLU A O 1
ATOM 880 N N . LEU A 1 112 ? -1.458 1.054 13.859 1.00 61.72 112 LEU A N 1
ATOM 881 C CA . LEU A 1 112 ? -0.241 0.294 14.114 1.00 61.72 112 LEU A CA 1
ATOM 882 C C . LEU A 1 112 ? 0.225 -0.338 12.807 1.00 61.72 112 LEU A C 1
ATOM 884 O O . LEU A 1 112 ? -0.487 -1.138 12.192 1.00 61.72 112 LEU A O 1
ATOM 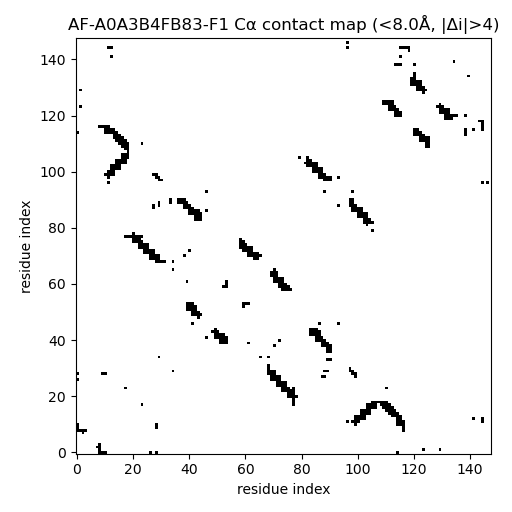888 N N . LEU A 1 113 ? 1.443 0.007 12.409 1.00 66.88 113 LEU A N 1
ATOM 889 C CA . LEU A 1 113 ? 2.141 -0.603 11.291 1.00 66.88 113 LEU A CA 1
ATOM 890 C C . LEU A 1 113 ? 3.104 -1.653 11.835 1.00 66.88 113 LEU A C 1
ATOM 892 O O . LEU A 1 113 ? 4.050 -1.309 12.541 1.00 66.88 113 LEU A O 1
ATOM 896 N N . LEU A 1 114 ? 2.878 -2.919 11.492 1.00 67.19 114 LEU A N 1
ATOM 897 C CA . LEU A 1 114 ? 3.823 -4.006 11.752 1.00 67.19 114 LEU A CA 1
ATOM 898 C C . LEU A 1 114 ? 4.517 -4.380 10.455 1.00 67.19 114 LEU A C 1
ATOM 900 O O . LEU A 1 114 ? 3.847 -4.610 9.450 1.00 67.19 114 LEU A O 1
ATOM 904 N N . PHE A 1 115 ? 5.837 -4.482 10.459 1.00 67.75 115 PHE A N 1
ATOM 905 C CA . PHE A 1 115 ? 6.569 -4.883 9.264 1.00 67.75 115 PHE A CA 1
ATOM 906 C C . PHE A 1 115 ? 7.778 -5.750 9.603 1.00 67.75 115 PHE A C 1
ATOM 908 O O . PHE A 1 115 ? 8.315 -5.706 10.711 1.00 67.75 115 PHE A O 1
ATOM 915 N N . LYS A 1 116 ? 8.180 -6.569 8.629 1.00 62.44 116 LYS A N 1
ATOM 916 C CA . LYS A 1 116 ? 9.309 -7.497 8.737 1.00 62.44 116 LYS A CA 1
ATOM 917 C C . LYS A 1 116 ? 10.435 -7.074 7.799 1.00 62.44 116 LYS A C 1
ATOM 919 O O . LYS A 1 116 ? 10.179 -6.808 6.624 1.00 62.44 116 LYS A O 1
ATOM 924 N N . HIS A 1 117 ? 11.664 -7.073 8.307 1.00 64.75 117 HIS A N 1
ATOM 925 C CA . HIS A 1 117 ? 12.884 -6.832 7.539 1.00 64.75 117 HIS A CA 1
ATOM 926 C C . HIS A 1 117 ? 14.017 -7.725 8.050 1.00 64.75 117 HIS A C 1
ATOM 928 O O . HIS A 1 117 ? 14.234 -7.780 9.254 1.00 64.75 117 HIS A O 1
ATOM 934 N N . ASN A 1 118 ? 14.725 -8.418 7.149 1.00 58.62 118 ASN A N 1
ATOM 935 C CA . ASN A 1 118 ? 15.852 -9.304 7.475 1.00 58.62 118 ASN A CA 1
ATOM 936 C C . ASN A 1 118 ? 15.610 -10.170 8.734 1.00 58.62 118 ASN A C 1
ATOM 938 O O . ASN A 1 118 ? 16.402 -10.178 9.668 1.00 58.62 118 ASN A O 1
ATOM 942 N N . TYR A 1 119 ? 14.455 -10.846 8.780 1.00 62.31 119 TYR A N 1
ATOM 943 C CA . TYR A 1 119 ? 13.974 -11.675 9.902 1.00 62.31 119 TYR A CA 1
ATOM 944 C C . TYR A 1 119 ? 13.557 -10.938 11.191 1.00 62.31 119 TYR A C 1
ATOM 946 O O . TYR A 1 119 ? 12.894 -11.547 12.029 1.00 62.31 119 TYR A O 1
ATOM 954 N N . SER A 1 120 ? 13.818 -9.638 11.306 1.00 65.38 120 SER A N 1
ATOM 955 C CA . SER A 1 120 ? 13.410 -8.782 12.427 1.00 65.38 120 SER A CA 1
ATOM 956 C C . SER A 1 120 ? 12.006 -8.199 12.235 1.00 65.38 120 SER A C 1
ATOM 958 O O . SER A 1 120 ? 11.601 -7.861 11.119 1.00 65.38 120 SER A O 1
ATOM 960 N N . CYS A 1 121 ? 11.251 -8.086 13.330 1.00 70.31 121 CYS A N 1
ATOM 961 C CA . CYS A 1 121 ? 9.904 -7.515 13.365 1.00 70.31 121 CYS A CA 1
ATOM 962 C C . CYS A 1 121 ? 9.959 -6.123 14.001 1.00 70.31 121 CYS A C 1
ATOM 964 O O . CYS A 1 121 ? 10.689 -5.900 14.967 1.00 70.31 121 CYS A O 1
ATOM 966 N N . TYR A 1 122 ? 9.179 -5.192 13.468 1.00 74.06 122 TYR A N 1
ATOM 967 C CA . TYR A 1 122 ? 9.125 -3.816 13.944 1.00 74.06 122 TYR A CA 1
ATOM 968 C C . TYR A 1 122 ? 7.678 -3.344 14.018 1.00 74.06 122 TYR A C 1
ATOM 970 O O . TYR A 1 122 ? 6.851 -3.734 13.189 1.00 74.06 122 TYR A O 1
ATOM 978 N N . SER A 1 123 ? 7.391 -2.463 14.974 1.00 71.94 123 SER A N 1
ATOM 979 C CA . SER A 1 123 ? 6.123 -1.748 15.063 1.00 71.94 123 SER A CA 1
ATOM 980 C C . SER A 1 123 ? 6.329 -0.246 15.014 1.00 71.94 123 SER A C 1
ATOM 982 O O . SER A 1 123 ? 7.312 0.266 15.544 1.00 71.94 123 SER A O 1
ATOM 984 N N . LYS A 1 124 ? 5.354 0.464 14.461 1.00 72.38 124 LYS A N 1
ATOM 985 C CA . LYS A 1 124 ? 5.299 1.922 14.500 1.00 72.38 124 LYS A CA 1
ATOM 986 C C . LYS A 1 124 ? 3.849 2.375 14.660 1.00 72.38 124 LYS A C 1
ATOM 988 O O . LYS A 1 124 ? 2.992 1.915 13.905 1.00 72.38 124 LYS A O 1
ATOM 993 N N . SER A 1 125 ? 3.581 3.261 15.616 1.00 70.00 125 SER A N 1
ATOM 994 C CA . SER A 1 125 ? 2.319 4.007 15.686 1.00 70.00 125 SER A CA 1
ATOM 995 C C . SER A 1 125 ? 2.356 5.213 14.740 1.00 70.00 125 SER A C 1
ATOM 997 O O . SER A 1 125 ? 3.436 5.703 14.397 1.00 70.00 125 SER A O 1
ATOM 999 N N . LEU A 1 126 ? 1.201 5.714 14.290 1.00 63.31 126 LEU A N 1
ATOM 1000 C CA . LEU A 1 126 ? 1.162 6.924 13.457 1.00 63.31 126 LEU A CA 1
ATOM 1001 C C . LEU A 1 126 ? 1.911 8.082 14.144 1.00 63.31 126 LEU A C 1
ATOM 1003 O O . LEU A 1 126 ? 1.595 8.455 15.269 1.00 63.31 126 LEU A O 1
ATOM 1007 N N . GLY A 1 127 ? 2.927 8.632 13.471 1.00 58.59 127 GLY A N 1
ATOM 1008 C CA . GLY A 1 127 ? 3.770 9.710 14.009 1.00 58.59 127 GLY A CA 1
ATOM 1009 C C . GLY A 1 127 ? 4.733 9.304 15.136 1.00 58.59 127 GLY A C 1
ATOM 1010 O O . GLY A 1 127 ? 5.546 10.128 15.538 1.00 58.59 127 GLY A O 1
ATOM 1011 N N . GLY A 1 128 ? 4.679 8.059 15.617 1.00 66.94 128 GLY A N 1
ATOM 1012 C CA . GLY A 1 128 ? 5.567 7.541 16.656 1.00 66.94 128 GLY A CA 1
ATOM 1013 C C . GLY A 1 128 ? 6.899 7.021 16.121 1.00 66.94 128 GLY A C 1
ATOM 1014 O O . GLY A 1 128 ? 7.137 6.970 14.912 1.00 66.94 128 GLY A O 1
ATOM 1015 N N . GLU A 1 129 ? 7.769 6.607 17.035 1.00 70.44 129 GLU A N 1
ATOM 1016 C CA . GLU A 1 129 ? 9.046 5.977 16.708 1.00 70.44 129 GLU A CA 1
ATOM 1017 C C . GLU A 1 129 ? 8.898 4.480 16.413 1.00 70.44 129 GLU A C 1
ATOM 1019 O O . GLU A 1 129 ? 7.853 3.857 16.612 1.00 70.44 129 GLU A O 1
ATOM 1024 N N . CYS A 1 130 ? 9.967 3.909 15.875 1.00 70.31 130 CYS A N 1
ATOM 1025 C CA . CYS A 1 130 ? 10.031 2.514 15.489 1.00 70.31 130 CYS A CA 1
ATOM 1026 C C . CYS A 1 130 ? 10.518 1.667 16.654 1.00 70.31 130 CYS A C 1
ATOM 1028 O O . CYS A 1 130 ? 11.626 1.859 17.142 1.00 70.31 130 CYS A O 1
ATOM 1030 N N . THR A 1 131 ? 9.716 0.692 17.060 1.00 75.56 131 THR A N 1
ATOM 1031 C CA . THR A 1 131 ? 10.082 -0.261 18.110 1.00 75.56 131 THR A CA 1
ATOM 1032 C C . THR A 1 131 ? 10.433 -1.594 17.468 1.00 75.56 131 THR A C 1
ATOM 1034 O O . THR A 1 131 ? 9.645 -2.124 16.682 1.00 75.56 131 THR A O 1
ATOM 1037 N N . SER A 1 132 ? 11.609 -2.139 17.775 1.00 74.00 132 SER A N 1
ATOM 1038 C CA . SER A 1 132 ? 11.979 -3.493 17.367 1.00 74.00 132 SER A CA 1
ATOM 1039 C C . SER A 1 132 ? 11.377 -4.515 18.328 1.00 74.00 132 SER A C 1
ATOM 1041 O O . SER A 1 132 ? 11.356 -4.325 19.542 1.00 74.00 132 SER A O 1
ATOM 1043 N N . HIS A 1 133 ? 10.884 -5.617 17.771 1.00 71.62 133 HIS A N 1
ATOM 1044 C CA . HIS A 1 133 ? 10.321 -6.730 18.525 1.00 71.62 133 HIS A CA 1
ATOM 1045 C C . HIS A 1 133 ? 11.090 -7.995 18.182 1.00 71.62 133 HIS A C 1
ATOM 1047 O O . HIS A 1 133 ? 11.065 -8.470 17.043 1.00 71.62 133 HIS A O 1
ATOM 1053 N N . GLN A 1 134 ? 11.762 -8.571 19.172 1.00 62.81 134 GLN A N 1
ATOM 1054 C CA . GLN A 1 134 ? 12.320 -9.912 19.046 1.00 62.81 134 GLN A CA 1
ATOM 1055 C C . GLN A 1 134 ? 11.196 -10.929 19.313 1.00 62.81 134 GLN A C 1
ATOM 1057 O O . GLN A 1 134 ? 10.528 -10.863 20.339 1.00 62.81 134 GLN A O 1
ATOM 1062 N N . ASN A 1 135 ? 10.981 -11.875 18.392 1.00 55.91 135 ASN A N 1
ATOM 1063 C CA . ASN A 1 135 ? 10.057 -13.013 18.549 1.00 55.91 135 ASN A CA 1
ATOM 1064 C C . ASN A 1 135 ? 8.535 -12.720 18.627 1.00 55.91 135 ASN A C 1
ATOM 1066 O O . ASN A 1 135 ? 7.798 -13.561 19.148 1.00 55.91 135 ASN A O 1
ATOM 1070 N N . ASP A 1 136 ? 8.025 -11.615 18.061 1.00 57.34 136 ASP A N 1
ATOM 1071 C CA . ASP A 1 136 ? 6.572 -11.338 18.035 1.00 57.34 136 ASP A CA 1
ATOM 1072 C C . ASP A 1 136 ? 5.781 -12.446 17.282 1.00 57.34 136 ASP A C 1
ATOM 1074 O O . ASP A 1 136 ? 5.997 -12.660 16.079 1.00 57.34 136 ASP A O 1
ATOM 1078 N N . PRO A 1 137 ? 4.829 -13.144 17.942 1.00 56.91 137 PRO A N 1
ATOM 1079 C CA . PRO A 1 137 ? 3.980 -14.161 17.319 1.00 56.91 137 PRO A CA 1
ATOM 1080 C C . PRO A 1 137 ? 3.198 -13.669 16.095 1.00 56.91 137 PRO A C 1
ATOM 1082 O O . PRO A 1 137 ? 2.990 -14.436 15.156 1.00 56.91 137 PRO A O 1
ATOM 1085 N N . LYS A 1 138 ? 2.799 -12.391 16.056 1.00 51.16 138 LYS A N 1
ATOM 1086 C CA . LYS A 1 138 ? 2.058 -11.785 14.936 1.00 51.16 138 LYS A CA 1
ATOM 1087 C C . LYS A 1 138 ? 2.898 -11.705 13.659 1.00 51.16 138 LYS A C 1
ATOM 1089 O O . LYS A 1 138 ? 2.340 -11.661 12.563 1.00 51.16 138 LYS A O 1
ATOM 1094 N N . CYS A 1 139 ? 4.224 -11.740 13.794 1.00 52.22 139 CYS A N 1
ATOM 1095 C CA . CYS A 1 139 ? 5.190 -11.752 12.698 1.00 52.22 139 CYS A CA 1
ATOM 1096 C C . CYS A 1 139 ? 5.583 -13.180 12.241 1.00 52.22 139 CYS A C 1
ATOM 1098 O O . CYS A 1 139 ? 6.124 -13.326 11.138 1.00 52.22 139 CYS A O 1
ATOM 1100 N N . LYS A 1 140 ? 5.272 -14.240 13.013 1.00 50.06 140 LYS A N 1
ATOM 1101 C CA . LYS A 1 140 ? 5.700 -15.636 12.743 1.00 50.06 140 LYS A CA 1
ATOM 1102 C C . LYS A 1 140 ? 5.137 -16.248 11.450 1.00 50.06 140 LYS A C 1
ATOM 1104 O O . LYS A 1 140 ? 5.806 -17.081 10.851 1.00 50.06 140 LYS A O 1
ATOM 1109 N N . ASN A 1 141 ? 3.985 -15.780 10.961 1.00 45.03 141 ASN A N 1
ATOM 1110 C CA . ASN A 1 141 ? 3.321 -16.331 9.763 1.00 45.03 141 ASN A CA 1
ATOM 1111 C C . ASN A 1 141 ? 3.587 -15.544 8.466 1.00 45.03 141 ASN A C 1
ATOM 1113 O O . ASN A 1 141 ? 2.929 -15.762 7.450 1.00 45.03 141 ASN A O 1
ATOM 1117 N N . SER A 1 142 ? 4.540 -14.609 8.479 1.00 48.09 142 SER A N 1
ATOM 1118 C CA . SER A 1 142 ? 4.972 -13.910 7.267 1.00 48.09 142 SER A CA 1
ATOM 1119 C C . SER A 1 142 ? 6.157 -14.656 6.648 1.00 48.09 142 SER A C 1
ATOM 1121 O O . SER A 1 142 ? 7.300 -14.524 7.102 1.00 48.09 142 SER A O 1
ATOM 1123 N N . TYR A 1 143 ? 5.877 -15.498 5.646 1.00 42.72 143 TYR A N 1
ATOM 1124 C CA . TYR A 1 143 ? 6.904 -16.169 4.840 1.00 42.72 143 TYR A CA 1
ATOM 1125 C C . TYR A 1 143 ? 7.978 -15.147 4.440 1.00 42.72 143 TYR A C 1
ATOM 1127 O O . TYR A 1 143 ? 7.660 -14.038 4.009 1.00 42.72 143 TYR A O 1
ATOM 1135 N N . GLY A 1 144 ? 9.235 -15.481 4.737 1.00 37.84 144 GLY A N 1
ATOM 1136 C CA . GLY A 1 144 ? 10.348 -14.540 4.772 1.00 37.84 144 GLY A CA 1
ATOM 1137 C C . GLY A 1 144 ? 10.543 -13.768 3.470 1.00 37.84 144 GLY A C 1
ATOM 1138 O O . GLY A 1 144 ? 10.391 -14.303 2.376 1.00 37.84 144 GLY A O 1
ATOM 1139 N N . CYS A 1 145 ? 10.926 -12.502 3.618 1.00 40.56 145 CYS A N 1
ATOM 1140 C CA . CYS A 1 145 ? 11.643 -11.750 2.602 1.00 40.56 145 CYS A CA 1
ATOM 1141 C C . CYS A 1 145 ? 12.961 -12.472 2.302 1.00 40.56 145 CYS A C 1
ATOM 1143 O O . CYS A 1 145 ? 13.967 -12.203 2.956 1.00 40.56 145 CYS A O 1
ATOM 1145 N N . VAL A 1 146 ? 12.964 -13.424 1.378 1.00 32.19 146 VAL A N 1
ATOM 1146 C CA . VAL A 1 146 ? 14.224 -13.967 0.881 1.00 32.19 146 VAL A CA 1
ATOM 1147 C C . VAL A 1 146 ? 14.753 -12.940 -0.113 1.00 32.19 146 VAL A C 1
ATOM 1149 O O . VAL A 1 146 ? 14.212 -12.798 -1.208 1.00 32.19 146 VAL A O 1
ATOM 1152 N N . HIS A 1 147 ? 15.757 -12.170 0.309 1.00 33.34 147 HIS A N 1
ATOM 1153 C CA . HIS A 1 147 ? 16.718 -11.626 -0.641 1.00 33.34 147 HIS A CA 1
ATOM 1154 C C . HIS A 1 147 ? 17.393 -12.840 -1.283 1.00 33.34 147 HIS A C 1
ATOM 1156 O O . HIS A 1 147 ? 18.041 -13.618 -0.582 1.00 33.34 147 HIS A O 1
ATOM 1162 N N . GLN A 1 148 ? 17.167 -13.041 -2.576 1.00 28.39 148 GLN A N 1
ATOM 1163 C CA . GLN A 1 148 ? 18.176 -13.669 -3.419 1.00 28.39 148 GLN A CA 1
ATOM 1164 C C . GLN A 1 148 ? 18.977 -12.546 -4.058 1.00 28.39 148 GLN A C 1
ATOM 1166 O O . GLN A 1 148 ? 18.330 -11.574 -4.513 1.00 28.39 148 GLN A O 1
#

pLDDT: mean 71.98, std 16.0, range [28.39, 92.81]

Organism: NCBI:txid303518